Protein AF-A0A931VKM4-F1 (afdb_monomer_lite)

Structure (mmCIF, N/CA/C/O backbone):
data_AF-A0A931VKM4-F1
#
_entry.id   AF-A0A931VKM4-F1
#
loop_
_atom_site.group_PDB
_atom_site.id
_atom_site.type_symbol
_atom_site.label_atom_id
_atom_site.label_alt_id
_atom_site.label_comp_id
_atom_site.label_asym_id
_atom_site.label_entity_id
_atom_site.label_seq_id
_atom_site.pdbx_PDB_ins_code
_atom_site.Cartn_x
_atom_site.Cartn_y
_atom_site.Cartn_z
_atom_site.occupancy
_atom_site.B_iso_or_equiv
_atom_site.auth_seq_id
_atom_site.auth_comp_id
_atom_site.auth_asym_id
_atom_site.auth_atom_id
_atom_site.pdbx_PDB_model_num
ATOM 1 N N . MET A 1 1 ? 22.698 -9.553 -14.898 1.00 50.94 1 MET A N 1
ATOM 2 C CA . MET A 1 1 ? 21.924 -10.421 -13.989 1.00 50.94 1 MET A CA 1
ATOM 3 C C . MET A 1 1 ? 20.446 -10.263 -14.332 1.00 50.94 1 MET A C 1
ATOM 5 O O . MET A 1 1 ? 19.797 -9.402 -13.759 1.00 50.94 1 MET A O 1
ATOM 9 N N . PRO A 1 2 ? 19.929 -11.022 -15.310 1.00 56.97 2 PRO A N 1
ATOM 10 C CA . PRO A 1 2 ? 18.542 -10.899 -15.776 1.00 56.97 2 PRO A CA 1
ATOM 11 C C . PRO A 1 2 ? 17.495 -11.268 -14.710 1.00 56.97 2 PRO A C 1
ATOM 13 O O . PRO A 1 2 ? 16.334 -10.930 -14.844 1.00 56.97 2 PRO A O 1
ATOM 16 N N . THR A 1 3 ? 17.883 -11.909 -13.608 1.00 67.00 3 THR A N 1
ATOM 17 C CA . THR A 1 3 ? 16.961 -12.356 -12.555 1.00 67.00 3 THR A CA 1
ATOM 18 C C . THR A 1 3 ? 16.399 -11.239 -11.675 1.00 67.00 3 THR A C 1
ATOM 20 O O . THR A 1 3 ? 15.287 -11.380 -11.176 1.00 67.00 3 THR A O 1
ATOM 23 N N . ILE A 1 4 ? 17.124 -10.133 -11.470 1.00 75.44 4 ILE A N 1
ATOM 24 C CA . ILE A 1 4 ? 16.704 -9.112 -10.495 1.00 75.44 4 ILE A CA 1
ATOM 25 C C . ILE A 1 4 ? 15.588 -8.200 -11.021 1.00 75.44 4 ILE A C 1
ATOM 27 O O . ILE A 1 4 ? 14.759 -7.750 -10.237 1.00 75.44 4 ILE A O 1
ATOM 31 N N . VAL A 1 5 ? 15.503 -7.996 -12.342 1.00 80.94 5 VAL A N 1
ATOM 32 C CA . VAL A 1 5 ? 14.431 -7.193 -12.964 1.00 80.94 5 VAL A CA 1
ATOM 33 C C . VAL A 1 5 ? 13.061 -7.862 -12.841 1.00 80.94 5 VAL A C 1
ATOM 35 O O . VAL A 1 5 ? 12.052 -7.178 -12.724 1.00 80.94 5 VAL A O 1
ATOM 38 N N . HIS A 1 6 ? 13.016 -9.196 -12.771 1.00 86.56 6 HIS A N 1
ATOM 39 C CA . HIS A 1 6 ? 11.777 -9.938 -12.523 1.00 86.56 6 HIS A CA 1
ATOM 40 C C . HIS A 1 6 ? 11.395 -9.985 -11.038 1.00 86.56 6 HIS A C 1
ATOM 42 O O . HIS A 1 6 ? 10.254 -10.305 -10.704 1.00 86.56 6 HIS A O 1
ATOM 48 N N . LEU A 1 7 ? 12.326 -9.665 -10.131 1.00 90.06 7 LEU A N 1
ATOM 49 C CA . LEU A 1 7 ? 12.083 -9.773 -8.697 1.00 90.06 7 LEU A CA 1
ATOM 50 C C . LEU A 1 7 ? 11.062 -8.734 -8.219 1.00 90.06 7 LEU A C 1
ATOM 52 O O . LEU A 1 7 ? 10.191 -9.076 -7.425 1.00 90.06 7 LEU A O 1
ATOM 56 N N . HIS A 1 8 ? 11.116 -7.495 -8.718 1.00 93.38 8 HIS A N 1
ATOM 57 C CA . HIS A 1 8 ? 10.144 -6.465 -8.339 1.00 93.38 8 HIS A CA 1
ATOM 58 C C . HIS A 1 8 ? 8.693 -6.869 -8.699 1.00 93.38 8 HIS A C 1
ATOM 60 O O . HIS A 1 8 ? 7.875 -6.931 -7.777 1.00 93.38 8 HIS A O 1
ATOM 66 N N . PRO A 1 9 ? 8.367 -7.268 -9.951 1.00 92.50 9 PRO A N 1
ATOM 67 C CA . PRO A 1 9 ? 7.042 -7.792 -10.300 1.00 92.50 9 PRO A CA 1
ATOM 68 C C . PRO A 1 9 ? 6.591 -8.992 -9.453 1.00 92.50 9 PRO A C 1
ATOM 70 O O . PRO A 1 9 ? 5.415 -9.107 -9.119 1.00 92.50 9 PRO A O 1
ATOM 73 N N . MET A 1 10 ? 7.503 -9.883 -9.053 1.00 93.25 10 MET A N 1
ATOM 74 C CA . MET A 1 10 ? 7.162 -10.984 -8.142 1.00 93.25 10 MET A CA 1
ATOM 75 C C . MET A 1 10 ? 6.803 -10.468 -6.742 1.00 93.25 10 MET A C 1
ATOM 77 O O . MET A 1 10 ? 5.810 -10.896 -6.155 1.00 93.25 10 MET A O 1
ATOM 81 N N . LEU A 1 11 ? 7.585 -9.526 -6.212 1.00 95.06 11 LEU A N 1
ATOM 82 C CA . LEU A 1 11 ? 7.423 -9.017 -4.854 1.00 95.06 11 LEU A CA 1
ATOM 83 C C . LEU A 1 11 ? 6.173 -8.160 -4.667 1.00 95.06 11 LEU A C 1
ATOM 85 O O . LEU A 1 11 ? 5.583 -8.220 -3.592 1.00 95.06 11 LEU A O 1
ATOM 89 N N . VAL A 1 12 ? 5.737 -7.402 -5.676 1.00 97.06 12 VAL A N 1
ATOM 90 C CA . VAL A 1 12 ? 4.558 -6.523 -5.551 1.00 97.06 12 VAL A CA 1
ATOM 91 C C . VAL A 1 12 ? 3.244 -7.283 -5.331 1.00 97.06 12 VAL A C 1
ATOM 93 O O . VAL A 1 12 ? 2.303 -6.714 -4.782 1.00 97.06 12 VAL A O 1
ATOM 96 N N . HIS A 1 13 ? 3.176 -8.583 -5.637 1.00 97.06 13 HIS A N 1
ATOM 97 C CA . HIS A 1 13 ? 1.987 -9.398 -5.356 1.00 97.06 13 HIS A CA 1
ATOM 98 C C . HIS A 1 13 ? 1.684 -9.500 -3.853 1.00 97.06 13 HIS A C 1
ATOM 100 O O . HIS A 1 13 ? 0.518 -9.511 -3.455 1.00 97.06 13 HIS A O 1
ATOM 106 N N . PHE A 1 14 ? 2.721 -9.534 -3.010 1.00 98.12 14 PHE A N 1
ATOM 107 C CA . PHE A 1 14 ? 2.567 -9.616 -1.558 1.00 98.12 14 PHE A CA 1
ATOM 108 C C . PHE A 1 14 ? 1.881 -8.378 -0.961 1.00 98.12 14 PHE A C 1
ATOM 110 O O . PHE A 1 14 ? 0.822 -8.551 -0.353 1.00 98.12 14 PHE A O 1
ATOM 117 N N . PRO A 1 15 ? 2.396 -7.137 -1.116 1.00 98.31 15 PRO A N 1
ATOM 118 C CA . PRO A 1 15 ? 1.722 -5.961 -0.581 1.00 98.31 15 PRO A CA 1
ATOM 119 C C . PRO A 1 15 ? 0.336 -5.772 -1.202 1.00 98.31 15 PRO A C 1
ATOM 121 O O . PRO A 1 15 ? -0.579 -5.401 -0.471 1.00 98.31 15 PRO A O 1
ATOM 124 N N . ILE A 1 16 ? 0.137 -6.106 -2.488 1.00 98.62 16 ILE A N 1
ATOM 125 C CA . ILE A 1 16 ? -1.192 -6.059 -3.114 1.00 98.62 16 ILE A CA 1
ATOM 126 C C . ILE A 1 16 ? -2.175 -6.940 -2.334 1.00 98.62 16 ILE A C 1
ATOM 128 O O . ILE A 1 16 ? -3.151 -6.438 -1.774 1.00 98.62 16 ILE A O 1
ATOM 132 N N . ALA A 1 17 ? -1.897 -8.241 -2.224 1.00 98.75 17 ALA A N 1
ATOM 133 C CA . ALA A 1 17 ? -2.785 -9.169 -1.531 1.00 98.75 17 ALA A CA 1
ATOM 134 C C . ALA A 1 17 ? -2.981 -8.791 -0.052 1.00 98.75 17 ALA A C 1
ATOM 136 O O . ALA A 1 17 ? -4.102 -8.839 0.459 1.00 98.75 17 ALA A O 1
ATOM 137 N N . LEU A 1 18 ? -1.914 -8.376 0.638 1.00 98.88 18 LEU A N 1
ATOM 138 C CA . LEU A 1 18 ? -1.947 -8.045 2.064 1.00 98.88 18 LEU A CA 1
ATOM 139 C C . LEU A 1 18 ? -2.762 -6.782 2.357 1.00 98.88 18 LEU A C 1
ATOM 141 O O . LEU A 1 18 ? -3.554 -6.791 3.300 1.00 98.88 18 LEU A O 1
ATOM 145 N N . PHE A 1 19 ? -2.635 -5.722 1.555 1.00 98.88 19 PHE A N 1
ATOM 146 C CA . PHE A 1 19 ? -3.425 -4.504 1.746 1.00 98.88 19 PHE A CA 1
ATOM 147 C C . PHE A 1 19 ? -4.908 -4.732 1.453 1.00 98.88 19 PHE A C 1
ATOM 149 O O . PHE A 1 19 ? -5.745 -4.362 2.280 1.00 98.88 19 PHE A O 1
ATOM 156 N N . PHE A 1 20 ? -5.247 -5.406 0.348 1.00 98.88 20 PHE A N 1
ATOM 157 C CA . PHE A 1 20 ? -6.641 -5.760 0.052 1.00 98.88 20 PHE A CA 1
ATOM 158 C C . PHE A 1 20 ? -7.254 -6.608 1.170 1.00 98.88 20 PHE A C 1
ATOM 160 O O . PHE A 1 20 ? -8.346 -6.309 1.655 1.00 98.88 20 PHE A O 1
ATOM 167 N N . THR A 1 21 ? -6.525 -7.622 1.640 1.00 98.81 21 THR A N 1
ATOM 168 C CA . THR A 1 21 ? -7.005 -8.507 2.709 1.00 98.81 21 THR A CA 1
ATOM 169 C C . THR A 1 21 ? -7.103 -7.772 4.051 1.00 98.81 21 THR A C 1
ATOM 171 O O . THR A 1 21 ? -8.054 -7.983 4.800 1.00 98.81 21 THR A O 1
ATOM 174 N N . SER A 1 22 ? -6.176 -6.856 4.352 1.00 98.81 22 SER A N 1
ATOM 175 C CA . SER A 1 22 ? -6.245 -6.000 5.543 1.00 98.81 22 SER A CA 1
ATOM 176 C C . SER A 1 22 ? -7.537 -5.184 5.567 1.00 98.81 22 SER A C 1
ATOM 178 O O . SER A 1 22 ? -8.278 -5.226 6.549 1.00 98.81 22 SER A O 1
ATOM 180 N N . VAL A 1 23 ? -7.832 -4.463 4.483 1.00 98.75 23 VAL A N 1
ATOM 181 C CA . VAL A 1 23 ? -9.033 -3.620 4.393 1.00 98.75 23 VAL A CA 1
ATOM 182 C C . VAL A 1 23 ? -10.306 -4.467 4.383 1.00 98.75 23 VAL A C 1
ATOM 184 O O . VAL A 1 23 ? -11.297 -4.087 5.003 1.00 98.75 23 VAL A O 1
ATOM 187 N N . PHE A 1 24 ? -10.279 -5.652 3.765 1.00 98.69 24 PHE A N 1
ATOM 188 C CA . PHE A 1 24 ? -11.376 -6.617 3.849 1.00 98.69 24 PHE A CA 1
ATOM 189 C C . PHE A 1 24 ? -11.702 -6.998 5.302 1.00 98.69 24 PHE A C 1
ATOM 191 O O . PHE A 1 24 ? -12.867 -6.968 5.697 1.00 98.69 24 PHE A O 1
ATOM 198 N N . PHE A 1 25 ? -10.697 -7.303 6.128 1.00 98.69 25 PHE A N 1
ATOM 199 C CA . PHE A 1 25 ? -10.934 -7.620 7.539 1.00 98.69 25 PHE A CA 1
ATOM 200 C C . PHE A 1 25 ? -11.369 -6.399 8.363 1.00 98.69 25 PHE A C 1
ATOM 202 O O . PHE A 1 25 ? -12.172 -6.541 9.286 1.00 98.69 25 PHE A O 1
ATOM 209 N N . ASP A 1 26 ? -10.925 -5.193 8.009 1.00 98.31 26 ASP A N 1
ATOM 210 C CA . ASP A 1 26 ? -11.445 -3.966 8.620 1.00 98.31 26 ASP A CA 1
ATOM 211 C C . ASP A 1 26 ? -12.924 -3.726 8.291 1.00 98.31 26 ASP A C 1
ATOM 213 O O . ASP A 1 26 ? -13.701 -3.343 9.172 1.00 98.31 26 ASP A O 1
ATOM 217 N N . LEU A 1 27 ? -13.341 -4.023 7.058 1.00 98.06 27 LEU A N 1
ATOM 218 C CA . LEU A 1 27 ? -14.751 -4.041 6.668 1.00 98.06 27 LEU A CA 1
ATOM 219 C C . LEU A 1 27 ? -15.516 -5.126 7.431 1.00 98.06 27 LEU A C 1
ATOM 221 O O . LEU A 1 27 ? -16.569 -4.847 8.000 1.00 98.06 27 LEU A O 1
ATOM 225 N N . ALA A 1 28 ? -14.978 -6.344 7.520 1.00 97.88 28 ALA A N 1
ATOM 226 C CA . ALA A 1 28 ? -15.600 -7.431 8.271 1.00 97.88 28 ALA A CA 1
ATOM 227 C C . ALA A 1 28 ? -15.813 -7.055 9.748 1.00 97.88 28 ALA A C 1
ATOM 229 O O . ALA A 1 28 ? -16.881 -7.320 10.306 1.00 97.88 28 ALA A O 1
ATOM 230 N N . TYR A 1 29 ? -14.849 -6.374 10.379 1.00 96.75 29 TYR A N 1
ATOM 231 C CA . TYR A 1 29 ? -15.013 -5.818 11.724 1.00 96.75 29 TYR A CA 1
ATOM 232 C C . TYR A 1 29 ? -16.157 -4.798 11.796 1.00 96.75 29 TYR A C 1
ATOM 234 O O . TYR A 1 29 ? -16.946 -4.844 12.739 1.00 96.75 29 TYR A O 1
ATOM 242 N N . GLN A 1 30 ? -16.301 -3.915 10.805 1.00 94.94 30 GLN A N 1
ATOM 243 C CA . GLN A 1 30 ? -17.365 -2.905 10.787 1.00 94.94 30 GLN A CA 1
ATOM 244 C C . GLN A 1 30 ? -18.775 -3.527 10.834 1.00 94.94 30 GLN A C 1
ATOM 246 O O . GLN A 1 30 ? -19.667 -2.968 11.482 1.00 94.94 30 GLN A O 1
ATOM 251 N N . PHE A 1 31 ? -18.972 -4.686 10.198 1.00 95.25 31 PHE A N 1
ATOM 252 C CA . PHE A 1 31 ? -20.260 -5.392 10.175 1.00 95.25 31 PHE A CA 1
ATOM 253 C C . PHE A 1 31 ? -20.456 -6.343 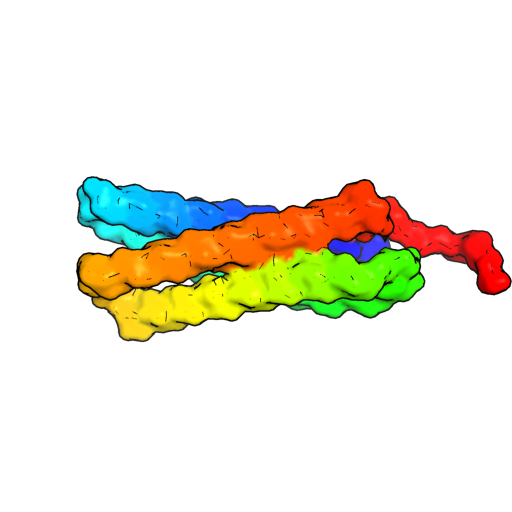11.359 1.00 95.25 31 PHE A C 1
ATOM 255 O O . PHE A 1 31 ? -21.543 -6.403 11.925 1.00 95.25 31 PHE A O 1
ATOM 262 N N . THR A 1 32 ? -19.416 -7.079 11.747 1.00 96.19 32 THR A N 1
ATOM 263 C CA . THR A 1 32 ? -19.529 -8.147 12.760 1.00 96.19 32 THR A CA 1
ATOM 264 C C . THR A 1 32 ? -19.210 -7.690 14.176 1.00 96.19 32 THR A C 1
ATOM 266 O O . THR A 1 32 ? -19.582 -8.359 15.134 1.00 96.19 32 THR A O 1
ATOM 269 N N . ARG A 1 33 ? -18.480 -6.578 14.320 1.00 94.38 33 ARG A N 1
ATOM 270 C CA . ARG A 1 33 ? -17.915 -6.082 15.585 1.00 94.38 33 ARG A CA 1
ATOM 271 C C . ARG A 1 33 ? -16.985 -7.072 16.293 1.00 94.38 33 ARG A C 1
ATOM 273 O O . ARG A 1 33 ? -16.600 -6.829 17.434 1.00 94.38 33 ARG A O 1
ATOM 280 N N . ASN A 1 34 ? -16.542 -8.126 15.601 1.00 95.50 34 ASN A N 1
ATOM 281 C CA . ASN A 1 34 ? -15.559 -9.065 16.122 1.00 95.50 34 ASN A CA 1
ATOM 282 C C . ASN A 1 34 ? -14.155 -8.436 16.105 1.00 95.50 34 ASN A C 1
ATOM 284 O O . ASN A 1 34 ? -13.579 -8.178 15.044 1.00 95.50 34 ASN A O 1
ATOM 288 N N . THR A 1 35 ? -13.587 -8.210 17.290 1.00 94.25 35 THR A N 1
ATOM 289 C CA . THR A 1 35 ? -12.266 -7.591 17.457 1.00 94.25 35 THR A CA 1
ATOM 290 C C . THR A 1 35 ? -11.120 -8.418 16.877 1.00 94.25 35 THR A C 1
ATOM 292 O O . THR A 1 35 ? -10.066 -7.848 16.586 1.00 94.25 35 THR A O 1
ATOM 295 N N . ASP A 1 36 ? -11.313 -9.718 16.644 1.00 97.19 36 ASP A N 1
ATOM 296 C CA . ASP A 1 36 ? -10.315 -10.568 15.992 1.00 97.19 36 ASP A CA 1
ATOM 297 C C . ASP A 1 36 ? -10.045 -10.111 14.560 1.00 97.19 36 ASP A C 1
ATOM 299 O O . ASP A 1 36 ? -8.887 -10.028 14.158 1.00 97.19 36 ASP A O 1
ATOM 303 N N . PHE A 1 37 ? -11.073 -9.699 13.810 1.00 97.56 37 PHE A N 1
ATOM 304 C CA . PHE A 1 37 ? -10.882 -9.166 12.458 1.00 97.56 37 PHE A CA 1
ATOM 305 C C . PHE A 1 37 ? -10.078 -7.865 12.464 1.00 97.56 37 PHE A C 1
ATOM 307 O O . PHE A 1 37 ? -9.157 -7.709 11.666 1.00 97.56 37 PHE A O 1
ATOM 314 N N . LYS A 1 38 ? -10.324 -6.974 13.432 1.00 94.94 38 LYS A N 1
ATOM 315 C CA . LYS A 1 38 ? -9.528 -5.747 13.615 1.00 94.94 38 LYS A CA 1
ATOM 316 C C . LYS A 1 38 ? -8.064 -6.052 13.956 1.00 94.94 38 LYS A C 1
ATOM 318 O O . LYS A 1 38 ? -7.158 -5.314 13.566 1.00 94.94 38 LYS A O 1
ATOM 323 N N . LYS A 1 39 ? -7.812 -7.132 14.702 1.00 97.06 39 LYS A N 1
ATOM 324 C CA . LYS A 1 39 ? -6.460 -7.600 15.035 1.00 97.06 39 LYS A CA 1
ATOM 325 C C . LYS A 1 39 ? -5.767 -8.215 13.816 1.00 97.06 39 LYS A C 1
ATOM 327 O O . LYS A 1 39 ? -4.619 -7.871 13.549 1.00 97.06 39 LYS A O 1
ATOM 332 N N . ILE A 1 40 ? -6.464 -9.062 13.059 1.00 98.44 40 ILE A N 1
ATOM 333 C CA . ILE A 1 40 ? -5.969 -9.669 11.815 1.00 98.44 40 ILE A CA 1
ATOM 334 C C . ILE A 1 40 ? -5.604 -8.580 10.802 1.00 98.44 40 ILE A C 1
ATOM 336 O O . ILE A 1 40 ? -4.473 -8.558 10.321 1.00 98.44 40 ILE A O 1
ATOM 340 N N . ALA A 1 41 ? -6.508 -7.629 10.551 1.00 98.50 41 ALA A N 1
ATOM 341 C CA . ALA A 1 41 ? -6.261 -6.504 9.656 1.00 98.50 41 ALA A CA 1
ATOM 342 C C . ALA A 1 41 ? -5.004 -5.715 10.047 1.00 98.50 41 ALA A C 1
ATOM 344 O O . ALA A 1 41 ? -4.175 -5.396 9.205 1.00 98.50 41 ALA A O 1
ATOM 345 N N . TYR A 1 42 ? -4.803 -5.445 11.340 1.00 98.56 42 TYR A N 1
ATOM 346 C CA . TYR A 1 42 ? -3.608 -4.743 11.807 1.00 98.56 42 TYR A CA 1
ATOM 347 C C . TYR A 1 42 ? -2.299 -5.484 11.485 1.00 98.56 42 TYR A C 1
ATOM 349 O O . TYR A 1 42 ? -1.349 -4.854 11.024 1.00 98.56 42 TYR A O 1
ATOM 357 N N . TYR A 1 43 ? -2.236 -6.805 11.674 1.00 98.69 43 TYR A N 1
ATOM 358 C CA . TYR A 1 43 ? -1.034 -7.569 11.320 1.00 98.69 43 TYR A CA 1
ATOM 359 C C . TYR A 1 43 ? -0.833 -7.690 9.807 1.00 98.69 43 TYR A C 1
ATOM 361 O O . TYR A 1 43 ? 0.302 -7.608 9.343 1.00 98.69 43 TYR A O 1
ATOM 369 N N . LEU A 1 44 ? -1.913 -7.821 9.033 1.00 98.88 44 LEU A N 1
ATOM 370 C CA . LEU A 1 44 ? -1.842 -7.798 7.570 1.00 98.88 44 LEU A CA 1
ATOM 371 C C . LEU A 1 44 ? -1.330 -6.452 7.052 1.00 98.88 44 LEU A C 1
ATOM 373 O O . LEU A 1 44 ? -0.499 -6.436 6.152 1.00 98.88 44 LEU A O 1
ATOM 377 N N . LEU A 1 45 ? -1.749 -5.339 7.660 1.00 98.88 45 LEU A N 1
ATOM 378 C CA . LEU A 1 45 ? -1.223 -4.010 7.356 1.00 98.88 45 LEU A CA 1
ATOM 379 C C . LEU A 1 45 ? 0.281 -3.907 7.646 1.00 98.88 45 LEU A C 1
ATOM 381 O O . LEU A 1 45 ? 1.018 -3.384 6.815 1.00 98.88 45 LEU A O 1
ATOM 385 N N . ILE A 1 46 ? 0.745 -4.422 8.793 1.00 98.81 46 ILE A N 1
ATOM 386 C CA . ILE A 1 46 ? 2.181 -4.462 9.129 1.00 98.81 46 ILE A CA 1
ATOM 387 C C . ILE A 1 46 ? 2.957 -5.231 8.058 1.00 98.81 46 ILE A C 1
ATOM 389 O O . ILE A 1 46 ? 3.953 -4.727 7.539 1.00 98.81 46 ILE A O 1
ATOM 393 N N . LEU A 1 47 ? 2.500 -6.439 7.716 1.00 98.81 47 LEU A N 1
ATOM 394 C CA . LEU A 1 47 ? 3.152 -7.265 6.702 1.00 98.81 47 LEU A CA 1
ATOM 395 C C . LEU A 1 47 ? 3.109 -6.594 5.327 1.00 98.81 47 LEU A C 1
ATOM 397 O O . LEU A 1 47 ? 4.122 -6.575 4.635 1.00 98.81 47 LEU A O 1
ATOM 401 N N . GLY A 1 48 ? 1.973 -6.002 4.951 1.00 98.81 48 GLY A N 1
ATOM 402 C CA . GLY A 1 48 ? 1.805 -5.290 3.687 1.00 98.81 48 GLY A CA 1
ATOM 403 C C . GLY A 1 48 ? 2.780 -4.124 3.557 1.00 98.81 48 GLY A C 1
ATOM 404 O O . GLY A 1 48 ? 3.458 -4.012 2.541 1.00 98.81 48 GLY A O 1
ATOM 405 N N . VAL A 1 49 ? 2.940 -3.314 4.609 1.00 98.88 49 VAL A N 1
ATOM 406 C CA . VAL A 1 49 ? 3.947 -2.241 4.639 1.00 98.88 49 VAL A CA 1
ATOM 407 C C . VAL A 1 49 ? 5.363 -2.813 4.553 1.00 98.88 49 VAL A C 1
ATOM 409 O O . VAL A 1 49 ? 6.169 -2.302 3.780 1.00 98.88 49 VAL A O 1
ATOM 412 N N . GLY A 1 50 ? 5.672 -3.884 5.289 1.00 98.69 50 GLY A N 1
ATOM 413 C CA . GLY A 1 50 ? 6.993 -4.520 5.254 1.00 98.69 50 GLY A CA 1
ATOM 414 C C . GLY A 1 50 ? 7.379 -5.026 3.860 1.00 98.69 50 GLY A C 1
ATOM 415 O O . GLY A 1 50 ? 8.447 -4.686 3.349 1.00 98.69 50 GLY A O 1
ATOM 416 N N . PHE A 1 51 ? 6.492 -5.783 3.211 1.00 98.50 51 PHE A N 1
ATOM 417 C CA . PHE A 1 51 ? 6.705 -6.249 1.839 1.00 98.50 51 PHE A CA 1
ATOM 418 C C . PHE A 1 51 ? 6.683 -5.106 0.822 1.00 98.50 51 PHE A C 1
ATOM 420 O O . PHE A 1 51 ? 7.449 -5.143 -0.136 1.00 98.50 51 PHE A O 1
ATOM 427 N N . GLY A 1 52 ? 5.856 -4.080 1.036 1.00 98.50 52 GLY A N 1
ATOM 428 C CA . GLY A 1 52 ? 5.818 -2.882 0.203 1.00 98.50 52 GLY A CA 1
ATOM 429 C C . GLY A 1 52 ? 7.152 -2.139 0.204 1.00 98.50 52 GLY A C 1
ATOM 430 O O . GLY A 1 52 ? 7.680 -1.845 -0.860 1.00 98.50 52 GLY A O 1
ATOM 431 N N . ILE A 1 53 ? 7.762 -1.938 1.379 1.00 98.62 53 ILE A N 1
ATOM 432 C CA . ILE A 1 53 ? 9.105 -1.346 1.502 1.00 98.62 53 ILE A CA 1
ATOM 433 C C . ILE A 1 53 ? 10.136 -2.181 0.737 1.00 98.62 53 ILE A C 1
ATOM 435 O O . ILE A 1 53 ? 10.960 -1.628 0.010 1.00 98.62 53 ILE A O 1
ATOM 439 N N . PHE A 1 54 ? 10.082 -3.510 0.869 1.00 97.62 54 PHE A N 1
ATOM 440 C CA . PHE A 1 54 ? 11.015 -4.392 0.172 1.00 97.62 54 PHE A CA 1
ATOM 441 C C . PHE A 1 54 ? 10.838 -4.330 -1.353 1.00 97.62 54 PHE A C 1
A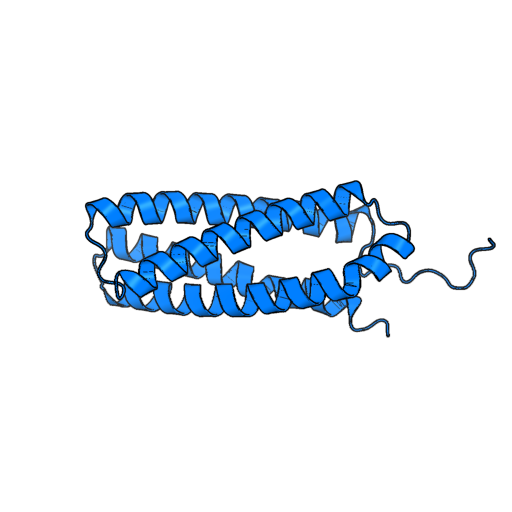TOM 443 O O . PHE A 1 54 ? 11.816 -4.160 -2.078 1.00 97.62 54 PHE A O 1
ATOM 450 N N . ALA A 1 55 ? 9.596 -4.386 -1.842 1.00 97.50 55 ALA A N 1
ATOM 451 C CA . ALA A 1 55 ? 9.284 -4.260 -3.261 1.00 97.50 55 ALA A CA 1
ATOM 452 C C . ALA A 1 55 ? 9.717 -2.895 -3.823 1.00 97.50 55 ALA A C 1
ATOM 454 O O . ALA A 1 55 ? 10.350 -2.855 -4.878 1.00 97.50 55 ALA A O 1
ATOM 455 N N . SER A 1 56 ? 9.451 -1.794 -3.109 1.00 97.38 56 SER A N 1
ATOM 456 C CA . SER A 1 56 ? 9.905 -0.449 -3.487 1.00 97.38 56 SER A CA 1
ATOM 457 C C . SER A 1 56 ? 11.429 -0.356 -3.548 1.00 97.38 56 SER A C 1
ATOM 459 O O . SER A 1 56 ? 11.956 0.206 -4.500 1.00 97.38 56 SER A O 1
ATOM 461 N N . GLY A 1 57 ? 12.144 -0.954 -2.590 1.00 96.94 57 GLY A N 1
ATOM 462 C CA . GLY A 1 57 ? 13.607 -0.992 -2.601 1.00 96.94 57 GLY A CA 1
ATOM 463 C C . GLY A 1 57 ? 14.174 -1.703 -3.832 1.00 96.94 57 GLY A C 1
ATOM 464 O O . GLY A 1 57 ? 15.106 -1.200 -4.454 1.00 96.94 57 GLY A O 1
ATOM 465 N N . VAL A 1 58 ? 13.582 -2.837 -4.228 1.00 95.12 58 VAL A N 1
ATOM 466 C CA . VAL A 1 58 ? 13.973 -3.529 -5.469 1.00 95.12 58 VAL A CA 1
ATOM 467 C C . VAL A 1 58 ? 13.604 -2.705 -6.704 1.00 95.12 58 VAL A C 1
ATOM 469 O O . VAL A 1 58 ? 14.404 -2.649 -7.628 1.00 95.12 58 VAL A O 1
ATOM 472 N N . GLY A 1 59 ? 12.440 -2.045 -6.713 1.00 94.62 59 GLY A N 1
ATOM 473 C CA . GLY A 1 59 ? 12.004 -1.178 -7.815 1.00 94.62 59 GLY A CA 1
ATOM 474 C C . GLY A 1 59 ? 12.987 -0.036 -8.076 1.00 94.62 59 GLY A C 1
ATOM 475 O O . GLY A 1 59 ? 13.487 0.095 -9.186 1.00 94.62 59 GLY A O 1
ATOM 476 N N . ILE A 1 60 ? 13.357 0.698 -7.022 1.00 95.12 60 ILE A N 1
ATOM 477 C CA . ILE A 1 60 ? 14.366 1.770 -7.077 1.00 95.12 60 ILE A CA 1
ATOM 478 C C . ILE A 1 60 ? 15.720 1.223 -7.546 1.00 95.12 60 ILE A C 1
ATOM 480 O O . ILE A 1 60 ? 16.411 1.845 -8.344 1.00 95.12 60 ILE A O 1
ATOM 484 N N . TYR A 1 61 ? 16.111 0.035 -7.076 1.00 94.19 61 TYR A N 1
ATOM 485 C CA . TYR A 1 61 ? 17.386 -0.572 -7.463 1.00 94.19 61 TYR A CA 1
ATOM 486 C C . TYR A 1 61 ? 17.473 -0.900 -8.964 1.00 94.19 61 TYR A C 1
ATOM 488 O O . TYR A 1 61 ? 18.567 -0.877 -9.530 1.00 94.19 61 TYR A O 1
ATOM 496 N N . ILE A 1 62 ? 16.349 -1.230 -9.610 1.00 90.94 62 ILE A N 1
ATOM 497 C CA . ILE A 1 62 ? 16.320 -1.601 -11.032 1.00 90.94 62 ILE A CA 1
ATOM 498 C C . ILE A 1 62 ? 15.938 -0.448 -11.968 1.00 90.94 62 ILE A C 1
ATOM 500 O O . ILE A 1 62 ? 16.096 -0.611 -13.174 1.00 90.94 62 ILE A O 1
ATOM 504 N N . GLU A 1 63 ? 15.475 0.688 -11.441 1.00 91.06 63 GLU A N 1
ATOM 505 C CA . GLU A 1 63 ? 14.957 1.846 -12.191 1.00 91.06 63 GLU A CA 1
ATOM 506 C C . GLU A 1 63 ? 15.915 2.292 -13.305 1.00 91.06 63 GLU A C 1
ATOM 508 O O . GLU A 1 63 ? 15.601 2.140 -14.484 1.00 91.06 63 GLU A O 1
ATOM 513 N N . ASP A 1 64 ? 17.152 2.636 -12.940 1.00 89.06 64 ASP A N 1
ATOM 514 C CA . ASP A 1 64 ? 18.247 2.987 -13.855 1.00 89.06 64 ASP A CA 1
ATOM 515 C C . ASP A 1 64 ? 18.465 1.979 -14.998 1.00 89.06 64 ASP A C 1
ATOM 517 O O . ASP A 1 64 ? 18.943 2.326 -16.079 1.00 89.06 64 ASP A O 1
ATOM 521 N N . THR A 1 65 ? 18.235 0.690 -14.731 1.00 88.12 65 THR A N 1
ATOM 522 C CA . THR A 1 65 ? 18.425 -0.380 -15.722 1.00 88.12 65 THR A CA 1
ATOM 523 C C . THR A 1 65 ? 17.257 -0.428 -16.700 1.00 88.12 65 THR A C 1
ATOM 525 O O . THR A 1 65 ? 17.468 -0.675 -17.887 1.00 88.12 65 THR A O 1
ATOM 528 N N . ILE A 1 66 ? 16.044 -0.199 -16.200 1.00 88.38 66 ILE A N 1
ATOM 529 C CA . ILE A 1 66 ? 14.806 -0.167 -16.978 1.00 88.38 66 ILE A CA 1
ATOM 530 C C . ILE A 1 66 ? 14.790 1.073 -17.878 1.00 88.38 66 ILE A C 1
ATOM 532 O O . ILE A 1 66 ? 14.588 0.927 -19.081 1.00 88.38 66 ILE A O 1
ATOM 536 N N . GLU A 1 67 ? 15.136 2.252 -17.363 1.00 87.69 67 GLU A N 1
ATOM 537 C CA . GLU A 1 67 ? 15.259 3.485 -18.159 1.00 87.69 67 GLU A CA 1
ATOM 538 C C . GLU A 1 67 ? 16.245 3.311 -19.326 1.00 87.69 67 GLU A C 1
ATOM 540 O O . GLU A 1 67 ? 15.922 3.552 -20.490 1.00 87.69 67 GLU A O 1
ATOM 545 N N . LYS A 1 68 ? 17.435 2.756 -19.052 1.00 87.81 68 LYS A N 1
ATOM 546 C CA . LYS A 1 68 ? 18.464 2.502 -20.080 1.00 87.81 68 LYS A CA 1
ATOM 547 C C . LYS A 1 68 ? 18.068 1.444 -21.116 1.00 87.81 68 LYS A C 1
ATOM 549 O O . LYS A 1 68 ? 18.754 1.323 -22.130 1.00 87.81 68 LYS A O 1
ATOM 554 N N . SER A 1 69 ? 17.001 0.675 -20.883 1.00 84.69 69 SER A N 1
ATOM 555 C CA . SER A 1 69 ? 16.467 -0.280 -21.865 1.00 84.69 69 SER A CA 1
ATOM 556 C C . SER A 1 69 ? 15.509 0.343 -22.889 1.00 84.69 69 SER A C 1
ATOM 558 O O . SER A 1 69 ? 15.050 -0.366 -23.780 1.00 84.69 69 SER A O 1
ATOM 560 N N . GLY A 1 70 ? 15.262 1.657 -22.815 1.00 84.38 70 GLY A N 1
ATOM 561 C CA . GLY A 1 70 ? 14.413 2.381 -23.767 1.00 84.38 70 GLY A CA 1
ATOM 562 C C . GLY A 1 70 ? 12.926 2.375 -23.410 1.00 84.38 70 GLY A C 1
ATOM 563 O O . GLY A 1 70 ? 12.098 2.694 -24.260 1.00 84.38 70 GLY A O 1
ATOM 564 N N . ILE A 1 71 ? 12.589 2.014 -22.170 1.00 88.12 71 ILE A N 1
ATOM 565 C CA . ILE A 1 71 ? 11.230 2.118 -21.630 1.00 88.12 71 ILE A CA 1
ATOM 566 C C . ILE A 1 71 ? 10.929 3.588 -21.330 1.00 88.12 71 ILE A C 1
ATOM 568 O O . ILE A 1 71 ? 11.812 4.329 -20.903 1.00 88.12 71 ILE A O 1
ATOM 572 N N . SER A 1 72 ? 9.685 4.006 -21.565 1.00 91.00 72 SER A N 1
ATOM 573 C CA . SER A 1 72 ? 9.242 5.387 -21.355 1.00 91.00 72 SER A CA 1
ATOM 574 C C . SER A 1 72 ? 9.431 5.830 -19.899 1.00 91.00 72 SER A C 1
ATOM 576 O O . SER A 1 72 ? 8.792 5.282 -18.999 1.00 91.00 72 SER A O 1
ATOM 578 N N . GLU A 1 73 ? 10.260 6.855 -19.678 1.00 92.06 73 GLU A N 1
ATOM 579 C CA . GLU A 1 73 ? 10.449 7.484 -18.359 1.00 92.06 73 GLU A CA 1
ATOM 580 C C . GLU A 1 73 ? 9.118 7.995 -17.784 1.00 92.06 73 GLU A C 1
ATOM 582 O O . GLU A 1 73 ? 8.846 7.812 -16.601 1.00 92.06 73 GLU A O 1
ATOM 587 N N . GLU A 1 74 ? 8.230 8.534 -18.629 1.00 94.50 74 GLU A N 1
ATOM 588 C CA . GLU A 1 74 ? 6.896 8.995 -18.217 1.00 94.50 74 GLU A CA 1
ATOM 589 C C . GLU A 1 74 ? 6.051 7.851 -17.638 1.00 94.50 74 GLU A C 1
ATOM 591 O O . GLU A 1 74 ? 5.420 8.000 -16.593 1.00 94.50 74 GLU A O 1
ATOM 596 N N . HIS A 1 75 ? 6.072 6.672 -18.269 1.00 9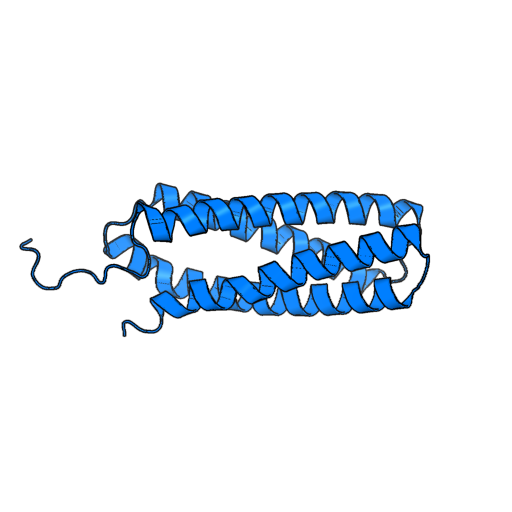4.50 75 HIS A N 1
ATOM 597 C CA . HIS A 1 75 ? 5.322 5.519 -17.766 1.00 94.50 75 HIS A CA 1
ATOM 598 C C . HIS A 1 75 ? 5.919 4.968 -16.461 1.00 94.50 75 HIS A C 1
ATOM 600 O O . HIS A 1 75 ? 5.179 4.484 -15.595 1.00 94.50 75 HIS A O 1
ATOM 606 N N . ILE A 1 76 ? 7.249 5.032 -16.308 1.00 95.00 76 ILE A N 1
ATOM 607 C CA . ILE A 1 76 ? 7.935 4.659 -15.063 1.00 95.00 76 ILE A CA 1
ATOM 608 C C . ILE A 1 76 ? 7.502 5.610 -13.945 1.00 95.00 76 ILE A C 1
ATOM 610 O O . ILE A 1 76 ? 7.126 5.153 -12.861 1.00 95.00 76 ILE A O 1
ATOM 614 N N . ASP A 1 77 ? 7.491 6.912 -14.222 1.00 96.56 77 ASP A N 1
ATOM 615 C CA . ASP A 1 77 ? 7.096 7.950 -13.276 1.00 96.56 77 ASP A CA 1
ATOM 616 C C . ASP A 1 77 ? 5.624 7.857 -12.866 1.00 96.56 77 ASP A C 1
ATOM 618 O O . ASP A 1 77 ? 5.328 7.981 -11.674 1.00 96.56 77 ASP A O 1
ATOM 622 N N . ASP A 1 78 ? 4.714 7.548 -13.794 1.00 97.31 78 ASP A N 1
ATOM 623 C CA . ASP A 1 78 ? 3.303 7.293 -13.486 1.00 97.31 78 ASP A CA 1
ATOM 624 C C . ASP A 1 78 ? 3.161 6.157 -12.459 1.00 97.31 78 ASP A C 1
ATOM 626 O O . ASP A 1 78 ? 2.563 6.327 -11.388 1.00 97.31 78 ASP A O 1
ATOM 630 N N . HIS A 1 79 ? 3.757 4.992 -12.742 1.00 97.50 79 HIS A N 1
ATOM 631 C CA . HIS A 1 79 ? 3.733 3.848 -11.828 1.00 97.50 79 HIS A CA 1
ATOM 632 C C . HIS A 1 79 ? 4.355 4.198 -10.468 1.00 97.50 79 HIS A C 1
ATOM 634 O O . HIS A 1 79 ? 3.752 3.941 -9.418 1.00 97.50 79 HIS A O 1
ATOM 640 N N . LYS A 1 80 ? 5.543 4.814 -10.483 1.00 97.56 80 LYS A N 1
ATOM 641 C CA . LYS A 1 80 ? 6.303 5.204 -9.290 1.00 97.56 80 LYS A CA 1
ATOM 642 C C . LYS A 1 80 ? 5.521 6.191 -8.428 1.00 97.56 80 LYS A C 1
ATOM 644 O O . LYS A 1 80 ? 5.448 6.010 -7.212 1.00 97.56 80 LYS A O 1
ATOM 649 N N . GLY A 1 81 ? 4.877 7.185 -9.035 1.00 98.38 81 GLY A N 1
ATOM 650 C CA . GLY A 1 81 ? 4.061 8.182 -8.348 1.00 98.38 81 GLY A CA 1
ATOM 651 C C . GLY A 1 81 ? 2.912 7.549 -7.564 1.00 98.38 81 GLY A C 1
ATOM 652 O O . GLY A 1 81 ? 2.773 7.782 -6.357 1.00 98.38 81 GLY A O 1
ATOM 653 N N . PHE A 1 82 ? 2.130 6.677 -8.208 1.00 98.69 82 PHE A N 1
ATOM 654 C CA . PHE A 1 82 ? 1.044 5.962 -7.531 1.00 98.69 82 PHE A CA 1
ATOM 655 C C . PHE A 1 82 ? 1.553 4.959 -6.488 1.00 98.69 82 PHE A C 1
ATOM 657 O O . PHE A 1 82 ? 0.942 4.824 -5.421 1.00 98.69 82 PHE A O 1
ATOM 664 N N . ALA A 1 83 ? 2.680 4.286 -6.736 1.00 98.50 83 ALA A N 1
ATOM 665 C CA . ALA A 1 83 ? 3.293 3.372 -5.773 1.00 98.50 83 ALA A CA 1
ATOM 666 C C . ALA A 1 83 ? 3.766 4.108 -4.505 1.00 98.50 83 ALA A C 1
ATOM 668 O O . ALA A 1 83 ? 3.486 3.663 -3.388 1.00 98.50 83 ALA A O 1
ATOM 669 N N . ILE A 1 84 ? 4.407 5.273 -4.653 1.00 98.62 84 ILE A N 1
ATOM 670 C CA . ILE A 1 84 ? 4.824 6.123 -3.530 1.00 98.62 84 ILE A CA 1
ATOM 671 C C . ILE A 1 84 ? 3.602 6.615 -2.753 1.00 98.62 84 ILE A C 1
ATOM 673 O O . ILE A 1 84 ? 3.561 6.472 -1.529 1.00 98.62 84 ILE A O 1
ATOM 677 N N . ALA A 1 85 ? 2.582 7.143 -3.437 1.00 98.75 85 ALA A N 1
ATOM 678 C CA . ALA A 1 85 ? 1.358 7.615 -2.790 1.00 98.75 85 ALA A CA 1
ATOM 679 C C . ALA A 1 85 ? 0.665 6.497 -1.989 1.00 98.75 85 ALA A C 1
ATOM 681 O O . ALA A 1 85 ? 0.235 6.711 -0.852 1.00 98.75 85 ALA A O 1
ATOM 682 N N . THR A 1 86 ? 0.628 5.286 -2.549 1.00 98.81 86 THR A N 1
ATOM 683 C CA . THR A 1 86 ? 0.126 4.079 -1.880 1.00 98.81 86 THR A CA 1
ATOM 684 C C . THR A 1 86 ? 0.909 3.780 -0.605 1.00 98.81 86 THR A C 1
ATOM 686 O O . THR A 1 86 ? 0.317 3.634 0.468 1.00 98.81 86 THR A O 1
ATOM 689 N N . MET A 1 87 ? 2.241 3.725 -0.693 1.00 98.75 87 MET A N 1
ATOM 690 C CA . MET A 1 87 ? 3.095 3.415 0.452 1.00 98.75 87 MET A CA 1
ATOM 691 C C . MET A 1 87 ? 2.984 4.469 1.550 1.00 98.75 87 MET A C 1
ATOM 693 O O . MET A 1 87 ? 2.817 4.111 2.715 1.00 98.75 87 MET A O 1
ATOM 697 N N . VAL A 1 88 ? 2.995 5.757 1.198 1.00 98.81 88 VAL A N 1
ATOM 698 C CA . VAL A 1 88 ? 2.788 6.852 2.156 1.00 98.81 88 VAL A CA 1
ATOM 699 C C . VAL A 1 88 ? 1.437 6.700 2.856 1.00 98.81 88 VAL A C 1
ATOM 701 O O . VAL A 1 88 ? 1.380 6.765 4.084 1.00 98.81 88 VAL A O 1
ATOM 704 N N . CYS A 1 89 ? 0.362 6.431 2.110 1.00 98.81 89 CYS A N 1
ATOM 705 C CA . CYS A 1 89 ? -0.972 6.235 2.674 1.00 98.81 89 CYS A CA 1
ATOM 706 C C . CYS A 1 89 ? -0.999 5.089 3.701 1.00 98.81 89 CYS A C 1
ATOM 708 O O . CYS A 1 89 ? -1.394 5.293 4.853 1.00 98.81 89 CYS A O 1
ATOM 710 N N . PHE A 1 90 ? -0.526 3.895 3.329 1.00 98.81 90 PHE A N 1
ATOM 711 C CA . PHE A 1 90 ? -0.555 2.733 4.222 1.00 98.81 90 PHE A CA 1
ATOM 712 C C . PHE A 1 90 ? 0.424 2.841 5.398 1.00 98.81 90 PHE A C 1
ATOM 714 O O . PHE A 1 90 ? 0.097 2.384 6.496 1.00 98.81 90 PHE A O 1
ATOM 721 N N . ILE A 1 91 ? 1.571 3.506 5.230 1.00 98.81 91 ILE A N 1
ATOM 722 C CA . ILE A 1 91 ? 2.486 3.824 6.336 1.00 98.81 91 ILE A CA 1
ATOM 723 C C . ILE A 1 91 ? 1.813 4.779 7.327 1.00 98.81 91 ILE A C 1
ATOM 725 O O . ILE A 1 91 ? 1.846 4.522 8.529 1.00 98.81 91 ILE A O 1
ATOM 729 N N . VAL A 1 92 ? 1.147 5.839 6.856 1.00 98.75 92 VAL A N 1
ATOM 730 C CA . VAL A 1 92 ? 0.405 6.767 7.726 1.00 98.75 92 VAL A CA 1
ATOM 731 C C . VAL A 1 92 ? -0.707 6.035 8.481 1.00 98.75 92 VAL A C 1
ATOM 733 O O . VAL A 1 92 ? -0.843 6.211 9.693 1.00 98.75 92 VAL A O 1
ATOM 736 N N . LEU A 1 93 ? -1.461 5.162 7.806 1.00 98.62 93 LEU A N 1
ATOM 737 C CA . LEU A 1 93 ? -2.489 4.326 8.435 1.00 98.62 93 LEU A CA 1
ATOM 738 C C . LEU A 1 93 ? -1.900 3.382 9.496 1.00 98.62 93 LEU A C 1
ATOM 740 O O . LEU A 1 93 ? -2.495 3.210 10.566 1.00 98.62 93 LEU A O 1
ATOM 744 N N . LEU A 1 94 ? -0.734 2.788 9.229 1.00 98.75 94 LEU A N 1
ATOM 745 C CA . LEU A 1 94 ? -0.043 1.912 10.172 1.00 98.75 94 LEU A CA 1
ATOM 746 C C . LEU A 1 94 ? 0.452 2.684 11.398 1.00 98.75 94 LEU A C 1
ATOM 748 O O . LEU A 1 94 ? 0.168 2.280 12.525 1.00 98.75 94 LEU A O 1
ATOM 752 N N . ILE A 1 95 ? 1.134 3.811 11.188 1.00 98.50 95 ILE A N 1
ATOM 753 C CA . ILE A 1 95 ? 1.611 4.702 12.252 1.00 98.50 95 ILE A CA 1
ATOM 754 C C . ILE A 1 95 ? 0.435 5.161 13.118 1.00 98.50 95 ILE A C 1
ATOM 756 O O . ILE A 1 95 ? 0.494 5.104 14.348 1.00 98.50 95 ILE A O 1
ATOM 760 N N . PHE A 1 96 ? -0.672 5.547 12.484 1.00 98.06 96 PHE A N 1
ATOM 761 C CA . PHE A 1 96 ? -1.892 5.925 13.179 1.00 98.06 96 PHE A CA 1
ATOM 762 C C . PHE A 1 96 ? -2.421 4.792 14.075 1.00 98.06 96 PHE A C 1
ATOM 764 O O . PHE A 1 96 ? -2.694 5.015 15.258 1.00 98.06 96 PHE A O 1
ATOM 771 N N . ARG A 1 97 ? -2.520 3.559 13.555 1.00 97.25 97 ARG A N 1
ATOM 772 C CA . ARG A 1 97 ? -2.926 2.386 14.351 1.00 97.25 97 ARG A CA 1
ATOM 773 C C . ARG A 1 97 ? -1.960 2.076 15.483 1.00 97.25 97 ARG A C 1
ATOM 775 O O . ARG A 1 97 ? -2.418 1.761 16.582 1.00 97.25 97 ARG A O 1
ATOM 782 N N . PHE A 1 98 ? -0.661 2.186 15.229 1.00 97.31 98 PHE A N 1
ATOM 783 C CA . PHE A 1 98 ? 0.388 1.945 16.210 1.00 97.31 98 PHE A CA 1
ATOM 784 C C . PHE A 1 98 ? 0.264 2.904 17.401 1.00 97.31 98 PHE A C 1
ATOM 786 O O . PHE A 1 98 ? 0.153 2.455 18.542 1.00 97.31 98 P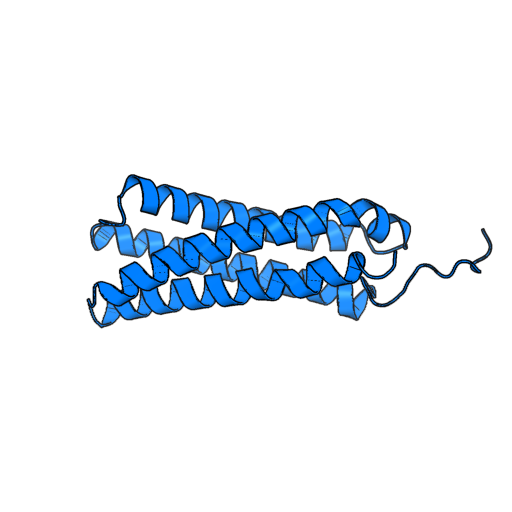HE A O 1
ATOM 793 N N . PHE A 1 99 ? 0.152 4.215 17.152 1.00 97.12 99 PHE A N 1
ATOM 794 C CA . PHE A 1 99 ? -0.030 5.211 18.217 1.00 97.12 99 PHE A CA 1
ATOM 795 C C . PHE A 1 99 ? -1.356 5.062 18.961 1.00 97.12 99 PHE A C 1
ATOM 797 O O . PHE A 1 99 ? -1.427 5.301 20.167 1.00 97.12 99 PHE A O 1
ATOM 804 N N . LYS A 1 100 ? -2.412 4.624 18.270 1.00 95.69 100 LYS A N 1
ATOM 805 C CA . LYS A 1 100 ? -3.691 4.286 18.904 1.00 95.69 100 LYS A CA 1
ATOM 806 C C . LYS A 1 100 ? -3.687 2.915 19.580 1.00 95.69 100 LYS A C 1
ATOM 808 O O . LYS A 1 100 ? -4.714 2.538 20.130 1.00 95.69 100 LYS A O 1
ATOM 813 N N . LYS A 1 101 ? -2.583 2.156 19.550 1.00 93.38 101 LYS A N 1
ATOM 814 C CA . LYS A 1 101 ? -2.482 0.779 20.076 1.00 93.38 101 LYS A CA 1
ATOM 815 C C . LYS A 1 101 ? -3.588 -0.145 19.541 1.00 93.38 101 LYS A C 1
ATOM 817 O O . LYS A 1 101 ? -4.094 -1.001 20.259 1.00 93.38 101 LYS A O 1
ATOM 822 N N . ASN A 1 102 ? -4.013 0.081 18.297 1.00 90.69 102 ASN A N 1
ATOM 823 C CA . ASN A 1 102 ? -5.184 -0.536 17.661 1.00 90.69 102 ASN A CA 1
ATOM 824 C C . ASN A 1 102 ? -6.534 -0.324 18.404 1.00 90.69 102 ASN A C 1
ATOM 826 O O . ASN A 1 102 ? -7.540 -0.964 18.097 1.00 90.69 102 ASN A O 1
ATOM 830 N N . GLN A 1 103 ? -6.595 0.616 19.351 1.00 90.81 103 GLN A N 1
ATOM 831 C CA . GLN A 1 103 ? -7.784 1.008 20.116 1.00 90.81 103 GLN A CA 1
ATOM 832 C C . GLN A 1 103 ? -8.383 2.300 19.543 1.00 90.81 103 GLN A C 1
ATOM 834 O O . GLN A 1 103 ? -8.355 3.373 20.141 1.00 90.81 103 GLN A O 1
ATOM 839 N N . ILE A 1 104 ? -8.893 2.201 18.316 1.00 91.69 104 ILE A N 1
ATOM 840 C CA . ILE A 1 104 ? -9.549 3.310 17.609 1.00 91.69 104 ILE A CA 1
ATOM 841 C C . ILE A 1 104 ? -11.052 3.280 17.910 1.00 91.69 104 ILE A C 1
ATOM 843 O O . ILE A 1 104 ? -11.658 2.215 17.762 1.00 91.69 104 ILE A O 1
ATOM 847 N N . SER A 1 105 ? -11.631 4.425 18.290 1.00 92.75 105 SER A N 1
ATOM 848 C CA . SER A 1 105 ? -13.077 4.586 18.493 1.00 92.75 105 SER A CA 1
ATOM 849 C C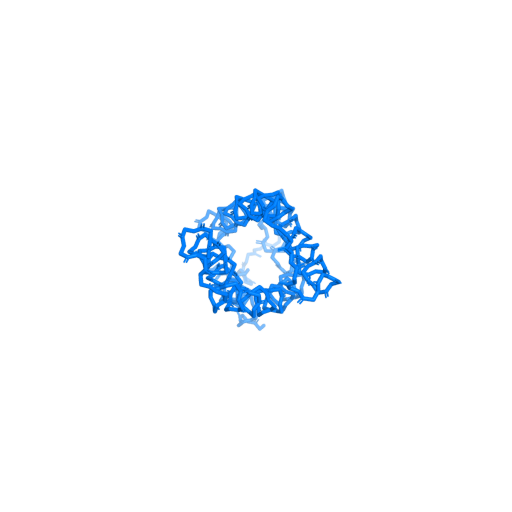 . SER A 1 105 ? -13.852 4.489 17.179 1.00 92.75 105 SER A C 1
ATOM 851 O O . SER A 1 105 ? -13.348 4.877 16.127 1.00 92.75 105 SER A O 1
ATOM 853 N N . ASP A 1 106 ? -15.101 4.032 17.235 1.00 89.75 106 ASP A N 1
ATOM 854 C CA . ASP A 1 106 ? -15.932 3.776 16.050 1.00 89.75 106 ASP A CA 1
ATOM 855 C C . ASP A 1 106 ? -16.056 4.974 15.099 1.00 89.75 106 ASP A C 1
ATOM 857 O O . ASP A 1 106 ? -15.972 4.816 13.881 1.00 89.75 106 ASP A O 1
ATOM 861 N N . ASN A 1 107 ? -16.220 6.186 15.636 1.00 92.00 107 ASN A N 1
ATOM 862 C CA . ASN A 1 107 ? -16.329 7.391 14.811 1.00 92.00 107 ASN A CA 1
ATOM 863 C C . ASN A 1 107 ? -15.034 7.670 14.043 1.00 92.00 107 ASN A C 1
ATOM 865 O O . ASN A 1 107 ? -15.077 7.994 12.861 1.00 92.00 107 ASN A O 1
ATOM 869 N N . VAL A 1 108 ? -13.881 7.491 14.689 1.00 95.06 108 VAL A N 1
ATOM 870 C CA . VAL A 1 108 ? -12.570 7.695 14.061 1.00 95.06 108 VAL A CA 1
ATOM 871 C C . VAL A 1 108 ? -12.236 6.549 13.100 1.00 95.06 108 VAL A C 1
ATOM 873 O O . VAL A 1 108 ? -11.614 6.767 12.062 1.00 95.06 108 VAL A O 1
ATOM 876 N N . PHE A 1 109 ? -12.700 5.335 13.403 1.00 95.44 109 PHE A N 1
ATOM 877 C CA . PHE A 1 109 ? -12.499 4.153 12.569 1.00 95.44 109 PHE A CA 1
ATOM 878 C C . PHE A 1 109 ? -13.146 4.294 11.185 1.00 95.44 109 PHE A C 1
ATOM 880 O O . PHE A 1 109 ? -12.569 3.845 10.199 1.00 95.44 109 PHE A O 1
ATOM 887 N N . LYS A 1 110 ? -14.292 4.979 11.076 1.00 94.94 110 LYS A N 1
ATOM 888 C CA . LYS A 1 110 ? -14.927 5.271 9.777 1.00 94.94 110 LYS A CA 1
ATOM 889 C C . LYS A 1 110 ? -14.018 6.090 8.858 1.00 94.94 110 LYS A C 1
ATOM 891 O O . LYS A 1 110 ? -13.869 5.750 7.690 1.00 94.94 110 LYS A O 1
ATOM 896 N N . TYR A 1 111 ? -13.375 7.134 9.383 1.00 96.62 111 TYR A N 1
ATOM 897 C CA . TYR A 1 111 ? -12.440 7.955 8.604 1.00 96.62 111 TYR A CA 1
ATOM 898 C C . TYR A 1 111 ? -11.168 7.184 8.240 1.00 96.62 111 TYR A C 1
ATOM 900 O O . TYR A 1 111 ? -10.696 7.287 7.111 1.00 96.62 111 TYR A O 1
ATOM 908 N N . TYR A 1 112 ? -10.659 6.362 9.166 1.00 97.75 112 TYR A N 1
ATOM 909 C CA . TYR A 1 112 ? -9.572 5.422 8.882 1.00 97.75 112 TYR A CA 1
ATOM 910 C C . TYR A 1 112 ? -9.929 4.500 7.705 1.00 97.75 112 TYR A C 1
ATOM 912 O O . TYR A 1 112 ? -9.131 4.333 6.786 1.00 97.75 112 TYR A O 1
ATOM 920 N N . LEU A 1 113 ? -11.142 3.942 7.711 1.00 97.81 113 LEU A N 1
ATOM 921 C CA . LEU A 1 113 ? -11.612 3.031 6.675 1.00 97.81 113 LEU A CA 1
ATOM 922 C C . LEU A 1 113 ? -11.739 3.731 5.314 1.00 97.81 113 LEU A C 1
ATOM 924 O O . LEU A 1 113 ? -11.257 3.197 4.319 1.00 97.81 113 LEU A O 1
ATOM 928 N N . ILE A 1 114 ? -12.300 4.944 5.268 1.00 98.12 114 ILE A N 1
ATOM 929 C CA . ILE A 1 114 ? -12.358 5.754 4.037 1.00 98.12 114 ILE A CA 1
ATOM 930 C C . ILE A 1 114 ? -10.950 5.973 3.473 1.00 98.12 114 ILE A C 1
ATOM 932 O O . ILE A 1 114 ? -10.716 5.725 2.293 1.00 98.12 114 ILE A O 1
ATOM 936 N N . LEU A 1 115 ? -9.994 6.375 4.315 1.00 98.38 115 LEU A N 1
ATOM 937 C CA . LEU A 1 115 ? -8.615 6.592 3.881 1.00 98.38 115 LEU A CA 1
ATOM 938 C C . LEU A 1 115 ? -7.944 5.290 3.412 1.00 98.38 115 LEU A C 1
ATOM 940 O O . LEU A 1 115 ? -7.191 5.309 2.445 1.00 98.38 115 LEU A O 1
ATOM 944 N N . SER A 1 116 ? -8.258 4.149 4.030 1.00 98.56 116 SER A N 1
ATOM 945 C CA . SER A 1 116 ? -7.758 2.844 3.578 1.00 98.56 116 SER A CA 1
ATOM 946 C C . SER A 1 116 ? -8.311 2.426 2.210 1.00 98.56 116 SER A C 1
ATOM 948 O O . SER A 1 116 ? -7.576 1.856 1.406 1.00 98.56 116 SER A O 1
ATOM 950 N N . LEU A 1 117 ? -9.565 2.775 1.899 1.00 98.75 117 LEU A N 1
ATOM 951 C CA . LEU A 1 117 ? -10.159 2.560 0.575 1.00 98.75 117 LEU A CA 1
ATOM 952 C C . LEU A 1 117 ? -9.516 3.465 -0.482 1.00 98.75 117 LEU A C 1
ATOM 954 O O . LEU A 1 117 ? -9.249 3.008 -1.590 1.00 98.75 117 LEU A O 1
ATOM 958 N N . VAL A 1 118 ? -9.197 4.716 -0.129 1.00 98.75 118 VAL A N 1
ATOM 959 C CA . VAL A 1 118 ? -8.377 5.594 -0.982 1.00 98.75 118 VAL A CA 1
ATOM 960 C C . VAL A 1 118 ? -6.998 4.970 -1.218 1.00 98.75 118 VAL A C 1
ATOM 962 O O . VAL A 1 118 ? -6.531 4.942 -2.353 1.00 98.75 118 VAL A O 1
ATOM 965 N N . GLY A 1 119 ? -6.379 4.391 -0.186 1.00 98.81 119 GLY A N 1
ATOM 966 C CA . GLY A 1 119 ? -5.136 3.626 -0.315 1.00 98.81 119 GLY A CA 1
ATOM 967 C C . GLY A 1 119 ? -5.243 2.463 -1.309 1.00 98.81 119 GLY A C 1
ATOM 968 O O . GLY A 1 119 ? -4.359 2.300 -2.146 1.00 98.81 119 GLY A O 1
ATOM 969 N N . LEU A 1 120 ? -6.336 1.690 -1.285 1.00 98.88 120 LEU A N 1
ATOM 970 C CA . LEU A 1 120 ? -6.572 0.622 -2.269 1.00 98.88 120 LEU A CA 1
ATOM 971 C C . LEU A 1 120 ? -6.799 1.145 -3.689 1.00 98.88 120 LEU A C 1
ATOM 973 O O . LEU A 1 120 ? -6.385 0.498 -4.650 1.00 98.88 120 LEU A O 1
ATOM 977 N N . MET A 1 121 ? -7.442 2.302 -3.838 1.00 98.81 121 MET A N 1
ATOM 978 C CA . MET A 1 121 ? -7.596 2.947 -5.142 1.00 98.81 121 MET A CA 1
ATOM 979 C C . MET A 1 121 ? -6.229 3.341 -5.715 1.00 98.81 121 MET A C 1
ATOM 981 O O . MET A 1 121 ? -5.933 3.004 -6.858 1.00 98.81 121 MET A O 1
ATOM 985 N N . LEU A 1 122 ? -5.371 3.976 -4.908 1.00 98.81 122 LEU A N 1
ATOM 986 C CA . LEU A 1 122 ? -3.997 4.316 -5.297 1.00 98.81 122 LEU A CA 1
ATOM 987 C C . LEU A 1 122 ? -3.183 3.064 -5.650 1.00 98.81 122 LEU A C 1
ATOM 989 O O . LEU A 1 122 ? -2.511 3.045 -6.677 1.00 98.81 122 LEU A O 1
ATOM 993 N N . LEU A 1 123 ? -3.307 2.001 -4.851 1.00 98.81 123 LEU A N 1
ATOM 994 C CA . LEU A 1 123 ? -2.654 0.714 -5.097 1.00 98.81 123 LEU A CA 1
ATOM 995 C C . LEU A 1 123 ? -3.103 0.096 -6.425 1.00 98.81 123 LEU A C 1
ATOM 997 O O . LEU A 1 123 ? -2.289 -0.457 -7.160 1.00 98.81 123 LEU A O 1
ATOM 1001 N N . SER A 1 124 ? -4.394 0.201 -6.742 1.00 98.69 124 SER A N 1
ATOM 1002 C CA . SER A 1 124 ? -4.954 -0.304 -7.998 1.00 98.69 124 SER A CA 1
ATOM 1003 C C . SER A 1 124 ? -4.436 0.486 -9.198 1.00 98.69 124 SER A C 1
ATOM 1005 O O . SER A 1 124 ? -4.099 -0.115 -10.213 1.00 98.69 124 SER A O 1
ATOM 1007 N N . LEU A 1 125 ? -4.309 1.812 -9.072 1.00 98.69 125 LEU A N 1
ATOM 1008 C CA . LEU A 1 125 ? -3.692 2.658 -10.098 1.00 98.69 125 LEU A CA 1
ATOM 1009 C C . LEU A 1 125 ? -2.208 2.311 -10.274 1.00 98.69 125 LEU A C 1
ATOM 1011 O O . LEU A 1 125 ? -1.773 2.084 -11.398 1.00 98.69 125 LEU A O 1
ATOM 1015 N N . ALA A 1 126 ? -1.454 2.151 -9.183 1.00 98.44 126 ALA A N 1
ATOM 1016 C CA . ALA A 1 126 ? -0.065 1.694 -9.242 1.00 98.44 126 ALA A CA 1
ATOM 1017 C C . ALA A 1 126 ? 0.053 0.342 -9.966 1.00 98.44 126 ALA A C 1
ATOM 1019 O O . ALA A 1 126 ? 0.921 0.172 -10.820 1.00 98.44 126 ALA A O 1
ATOM 1020 N N . GLY A 1 127 ? -0.848 -0.602 -9.673 1.00 97.81 127 GLY A N 1
ATOM 1021 C CA . GLY A 1 127 ? -0.924 -1.893 -10.357 1.00 97.81 127 GLY A CA 1
ATOM 1022 C C . GLY A 1 127 ? -1.277 -1.776 -11.842 1.00 97.81 127 GLY A C 1
ATOM 1023 O O . GLY A 1 127 ? -0.684 -2.476 -12.656 1.00 97.81 127 GLY A O 1
ATOM 1024 N N . PHE A 1 128 ? -2.186 -0.871 -12.210 1.00 98.00 128 PHE A N 1
ATOM 1025 C CA . PHE A 1 128 ? -2.557 -0.608 -13.602 1.00 98.00 128 PHE A CA 1
ATOM 1026 C C . PHE A 1 128 ? -1.366 -0.083 -14.416 1.00 98.00 128 PHE A C 1
ATOM 1028 O O . PHE A 1 128 ? -1.001 -0.689 -15.422 1.00 98.00 128 PHE A O 1
ATOM 1035 N N . TYR A 1 129 ? -0.705 0.979 -13.945 1.00 97.62 129 TYR A N 1
ATOM 1036 C CA . TYR A 1 129 ? 0.478 1.534 -14.614 1.00 97.62 129 TYR A CA 1
ATOM 1037 C C . TYR A 1 129 ? 1.677 0.576 -14.574 1.00 97.62 129 TYR A C 1
ATOM 1039 O O . TYR A 1 129 ? 2.422 0.480 -15.542 1.00 97.62 129 TYR A O 1
ATOM 1047 N N . GLY A 1 130 ? 1.825 -0.217 -13.507 1.00 95.56 130 GLY A N 1
ATOM 1048 C CA . GLY A 1 130 ? 2.836 -1.279 -13.449 1.00 95.56 130 GLY A CA 1
ATOM 1049 C C . GLY A 1 130 ? 2.578 -2.391 -14.470 1.00 95.56 130 GLY A C 1
ATOM 1050 O O . GLY A 1 130 ? 3.506 -2.886 -15.103 1.00 95.56 130 GLY A O 1
ATOM 1051 N N . GLY A 1 131 ? 1.311 -2.753 -14.683 1.00 94.06 131 GLY A N 1
ATOM 1052 C CA . GLY A 1 131 ? 0.907 -3.651 -15.761 1.00 94.06 131 GLY A CA 1
ATOM 1053 C C . GLY A 1 131 ? 1.224 -3.067 -17.135 1.00 94.06 131 GLY A C 1
ATOM 1054 O O . GLY A 1 131 ? 1.751 -3.780 -17.982 1.00 94.06 131 GLY A O 1
ATOM 1055 N N . ARG A 1 132 ? 0.979 -1.768 -17.337 1.00 94.06 132 ARG A N 1
ATOM 1056 C CA . ARG A 1 132 ? 1.318 -1.054 -18.575 1.00 94.06 132 ARG A CA 1
ATOM 1057 C C . ARG A 1 132 ? 2.806 -1.171 -18.911 1.00 94.06 132 ARG A C 1
ATOM 1059 O O . ARG A 1 132 ? 3.141 -1.586 -20.014 1.00 94.06 132 ARG A O 1
ATOM 1066 N N . LEU A 1 133 ? 3.682 -0.944 -17.930 1.00 93.06 133 LEU A N 1
ATOM 1067 C CA . LEU A 1 133 ? 5.128 -1.125 -18.094 1.00 93.06 133 LEU A CA 1
ATOM 1068 C C . LEU A 1 133 ? 5.485 -2.540 -18.571 1.00 93.06 133 LEU A C 1
ATOM 1070 O O . LEU A 1 133 ? 6.303 -2.708 -19.469 1.00 93.06 133 LEU A O 1
ATOM 1074 N N . VAL A 1 134 ? 4.873 -3.577 -17.993 1.00 91.56 134 VAL A N 1
ATOM 1075 C CA . VAL A 1 134 ? 5.184 -4.973 -18.345 1.00 91.56 134 VAL A CA 1
ATOM 1076 C C . VAL A 1 134 ? 4.603 -5.370 -19.704 1.00 91.56 134 VAL A C 1
ATOM 1078 O O . VAL A 1 134 ? 5.289 -6.008 -20.500 1.00 91.56 134 VAL A O 1
ATOM 1081 N N . TYR A 1 135 ? 3.338 -5.034 -19.963 1.00 89.75 135 TYR A N 1
ATOM 1082 C CA . TYR A 1 135 ? 2.586 -5.545 -21.111 1.00 89.75 135 TYR A CA 1
ATOM 1083 C C . TYR A 1 135 ? 2.675 -4.661 -22.359 1.00 89.75 135 TYR A C 1
ATOM 1085 O O . TYR A 1 135 ? 2.588 -5.197 -23.462 1.00 89.75 135 TYR A O 1
ATOM 1093 N N . GLU A 1 136 ? 2.835 -3.345 -22.208 1.00 89.69 136 GLU A N 1
ATOM 1094 C CA . GLU A 1 136 ? 2.974 -2.407 -23.333 1.00 89.69 136 GLU A CA 1
ATOM 1095 C C . GLU A 1 136 ? 4.446 -2.095 -23.617 1.00 89.69 136 GLU A C 1
ATOM 1097 O O . GLU A 1 136 ? 4.864 -2.173 -24.771 1.00 89.69 136 GLU A O 1
ATOM 1102 N N . ASP A 1 137 ? 5.243 -1.821 -22.578 1.00 87.00 137 ASP A N 1
ATOM 1103 C CA . ASP A 1 137 ? 6.648 -1.413 -22.749 1.00 87.00 137 ASP A CA 1
ATOM 1104 C C . ASP A 1 137 ? 7.646 -2.583 -22.644 1.00 87.00 137 ASP A C 1
ATOM 1106 O O . ASP A 1 137 ? 8.841 -2.423 -22.893 1.00 87.00 137 ASP A O 1
ATOM 1110 N N . GLY A 1 138 ? 7.182 -3.783 -22.275 1.00 84.69 138 GLY A N 1
ATOM 1111 C CA . GLY A 1 138 ? 8.028 -4.975 -22.165 1.00 84.69 138 GLY A CA 1
ATOM 1112 C C . GLY A 1 138 ? 8.992 -4.959 -20.973 1.00 84.69 138 GLY A C 1
ATOM 1113 O O . GLY A 1 138 ? 9.982 -5.706 -20.972 1.00 84.69 138 GLY A O 1
ATOM 1114 N N . ALA A 1 139 ? 8.714 -4.142 -19.949 1.00 80.69 139 ALA A N 1
ATOM 1115 C CA . ALA A 1 139 ? 9.477 -4.103 -18.708 1.00 80.69 139 ALA A CA 1
ATOM 1116 C C . ALA A 1 139 ? 9.543 -5.502 -18.087 1.00 80.69 139 ALA A C 1
ATOM 1118 O O . ALA A 1 139 ? 8.526 -6.157 -17.863 1.00 80.69 139 ALA A O 1
ATOM 1119 N N . ALA A 1 140 ? 10.762 -5.974 -17.819 1.00 72.12 140 ALA A N 1
ATOM 1120 C CA . ALA A 1 140 ? 11.030 -7.328 -17.332 1.00 72.12 140 ALA A CA 1
ATOM 1121 C C . ALA A 1 140 ? 10.616 -8.469 -18.294 1.00 72.12 140 ALA A C 1
ATOM 1123 O O . ALA A 1 140 ? 10.432 -9.596 -17.840 1.00 72.12 140 ALA A O 1
ATOM 1124 N N . VAL A 1 141 ? 10.516 -8.221 -19.606 1.00 70.75 141 VAL A N 1
ATOM 1125 C CA . VAL A 1 141 ? 10.318 -9.260 -20.644 1.00 70.75 141 VAL A CA 1
ATOM 1126 C C . VAL A 1 141 ? 11.373 -9.154 -21.750 1.00 70.75 141 VAL A C 1
ATOM 1128 O O . VAL A 1 141 ? 11.891 -10.173 -22.210 1.00 70.75 141 VAL A O 1
ATOM 1131 N N . HIS A 1 142 ? 11.761 -7.936 -22.131 1.00 60.59 142 HIS A N 1
ATOM 1132 C CA . HIS A 1 142 ? 12.852 -7.694 -23.070 1.00 60.59 142 HIS A CA 1
ATOM 1133 C C . HIS A 1 142 ? 14.123 -7.299 -22.315 1.00 60.59 142 HIS A C 1
ATOM 1135 O O . HIS A 1 142 ? 14.205 -6.248 -21.686 1.00 60.59 142 HIS A O 1
ATOM 1141 N N . LEU A 1 143 ? 15.139 -8.164 -22.346 1.00 53.88 143 LEU A N 1
ATOM 1142 C CA . LEU A 1 143 ? 16.496 -7.730 -22.016 1.00 53.88 143 LEU A CA 1
ATOM 1143 C C . LEU A 1 143 ? 16.988 -6.849 -23.171 1.00 53.88 143 LEU A C 1
ATOM 1145 O O . LEU A 1 143 ? 16.705 -7.200 -24.319 1.00 53.88 143 LEU A O 1
ATOM 1149 N N . PRO A 1 144 ? 17.730 -5.755 -22.913 1.00 46.81 144 PRO A N 1
ATOM 1150 C CA . PRO A 1 144 ? 18.343 -4.987 -23.986 1.00 46.81 144 PRO A CA 1
ATOM 1151 C C . PRO A 1 144 ? 19.191 -5.934 -24.831 1.00 46.81 144 PRO A C 1
ATOM 1153 O O . PRO A 1 144 ? 20.105 -6.598 -24.325 1.00 46.81 144 PRO A O 1
ATOM 1156 N N . ASP A 1 145 ? 18.836 -6.031 -26.107 1.00 45.03 145 ASP A N 1
ATOM 1157 C CA . ASP A 1 145 ? 19.572 -6.841 -2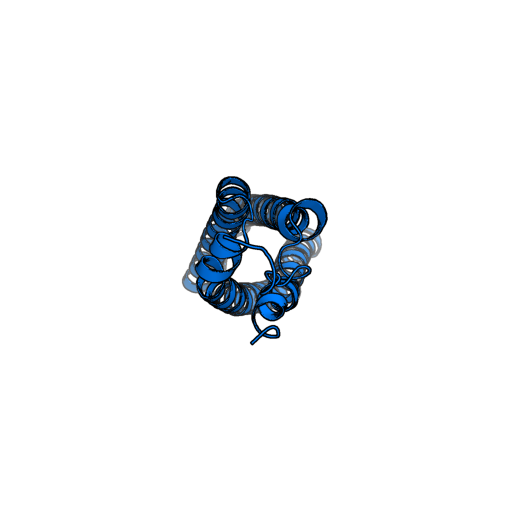7.051 1.00 45.03 145 ASP A CA 1
ATOM 1158 C C . ASP A 1 145 ? 20.976 -6.244 -27.191 1.00 45.03 145 ASP A C 1
ATOM 1160 O O . ASP A 1 145 ? 21.153 -5.110 -27.639 1.00 45.03 145 ASP A O 1
ATOM 1164 N N . LYS A 1 146 ? 22.002 -6.998 -26.782 1.00 48.41 146 LYS A N 1
ATOM 1165 C CA . LYS A 1 146 ? 23.407 -6.569 -26.891 1.00 48.41 146 LYS A CA 1
ATOM 1166 C C . LYS A 1 146 ? 23.863 -6.400 -28.350 1.00 48.41 146 LYS A C 1
ATOM 1168 O O . LYS A 1 146 ? 25.015 -6.027 -28.563 1.00 48.41 146 LYS A O 1
ATOM 1173 N N . THR A 1 147 ? 23.001 -6.682 -29.330 1.00 46.94 147 THR A N 1
ATOM 1174 C CA . THR A 1 147 ? 23.288 -6.582 -30.764 1.00 46.94 147 THR A CA 1
ATOM 1175 C C . THR A 1 147 ? 22.643 -5.403 -31.493 1.00 46.94 147 THR A C 1
ATOM 1177 O O . THR A 1 147 ? 22.883 -5.264 -32.691 1.00 46.94 147 THR A O 1
ATOM 1180 N N . ALA A 1 148 ? 21.908 -4.510 -30.819 1.00 40.25 148 ALA A N 1
ATOM 1181 C CA . ALA A 1 148 ? 21.425 -3.289 -31.469 1.00 40.25 148 ALA A CA 1
ATOM 1182 C C . ALA A 1 148 ? 22.610 -2.345 -31.793 1.00 40.25 148 ALA A C 1
ATOM 1184 O O . ALA A 1 148 ? 23.343 -1.956 -30.876 1.00 40.25 148 ALA A O 1
ATOM 1185 N N . PRO A 1 149 ? 22.858 -1.999 -33.074 1.00 43.00 149 PRO A N 1
ATOM 1186 C CA . PRO A 1 149 ? 23.918 -1.062 -33.426 1.00 43.00 149 PRO A CA 1
ATOM 1187 C C . PRO A 1 149 ? 23.606 0.328 -32.855 1.00 43.00 149 PRO A C 1
ATOM 1189 O O . PRO A 1 149 ? 22.458 0.767 -32.881 1.00 43.00 149 PRO A O 1
ATOM 1192 N N . LYS A 1 150 ? 24.647 0.976 -32.317 1.00 44.97 150 LYS A N 1
ATOM 1193 C CA . LYS A 1 150 ? 24.621 2.372 -31.859 1.00 44.97 150 LYS A CA 1
ATOM 1194 C C . LYS A 1 150 ? 24.301 3.342 -32.989 1.00 44.97 150 LYS A C 1
ATOM 1196 O O . LYS A 1 150 ? 24.790 3.087 -34.113 1.00 44.97 150 LYS A O 1
#

Sequence (150 aa):
MPTIVHLHPMLVHFPIALFFTSVFFDLAYQFTRNTDFKKIAYYLLILGVGFGIFASGVGIYIEDTIEKSGISEEHIDDHKGFAIATMVCFIVLLIFRFFKKNQISDNVFKYYLILSLVGLMLLSLAGFYGGRLVYEDGAAVHLPDKTAPK

Foldseek 3Di:
DLPLLVVLVVLLVLLLVLLVQLLVLLVVCLVPVPCVSLVSSLVSLVRSLVSLVVSVVSLVVCVVVLVVLVFDPVLSCQLNVLSVVLSVLSVVLNVVCVVCVSVDDPVVSVVSSVSSVVSSVSSVSSVVSVVCCCPVVVRSNDDRDPPDDD

Radius of gyration: 17.87 Å; chains: 1; bounding box: 45×21×54 Å

Secondary structure (DSSP, 8-state):
-TTTTTHHHHHHHHHHHHHHHHHHHHHHHHHH--HHHHHHHHHHHHHHHHHHHHHHHHHHHHHHHHHTTT--HHHHHHHHHHHHHHHHHHHHHHHHHHHTTT---HHHHHHHHHHHHHHHHHHHHHHHHHHHHHHTS-TTT----TT---

pLDDT: mean 91.52, std 13.3, range [40.25, 98.88]